Protein AF-A0A550JGP9-F1 (afdb_monomer)

Structure (mmCIF, N/CA/C/O backbone):
data_AF-A0A550JGP9-F1
#
_entry.id   AF-A0A550JGP9-F1
#
loop_
_atom_site.group_PDB
_atom_site.id
_atom_site.type_symbol
_atom_site.label_atom_id
_atom_site.label_alt_id
_atom_site.label_comp_id
_atom_site.label_asym_id
_atom_site.label_entity_id
_atom_site.label_seq_id
_atom_site.pdbx_PDB_ins_code
_atom_site.Cartn_x
_atom_site.Cartn_y
_atom_site.Cartn_z
_atom_site.occupancy
_atom_site.B_iso_or_equiv
_atom_site.auth_seq_id
_atom_site.auth_comp_id
_atom_site.auth_asym_id
_atom_site.auth_atom_id
_atom_site.pdbx_PDB_model_num
ATOM 1 N N . MET A 1 1 ? 4.814 -15.118 -10.826 1.00 71.38 1 MET A N 1
ATOM 2 C CA . MET A 1 1 ? 4.887 -13.811 -10.143 1.00 71.38 1 MET A CA 1
ATOM 3 C C . MET A 1 1 ? 3.950 -12.872 -10.859 1.00 71.38 1 MET A C 1
ATOM 5 O O . MET A 1 1 ? 3.967 -12.861 -12.085 1.00 71.38 1 MET A O 1
ATOM 9 N N . ASN A 1 2 ? 3.131 -12.150 -10.106 1.00 89.88 2 ASN A N 1
ATOM 10 C CA . ASN A 1 2 ? 2.260 -11.120 -10.657 1.00 89.88 2 ASN A CA 1
ATOM 11 C C . ASN A 1 2 ? 3.073 -9.838 -10.895 1.00 89.88 2 ASN A C 1
ATOM 13 O O . ASN A 1 2 ? 4.166 -9.670 -10.341 1.00 89.88 2 ASN A O 1
ATOM 17 N N . ASN A 1 3 ? 2.564 -8.941 -11.738 1.00 94.44 3 ASN A N 1
ATOM 18 C CA . ASN A 1 3 ? 3.105 -7.585 -11.808 1.00 94.44 3 ASN A CA 1
ATOM 19 C C . ASN A 1 3 ? 2.704 -6.800 -10.540 1.00 94.44 3 ASN A C 1
ATOM 21 O O . ASN A 1 3 ? 1.880 -7.244 -9.737 1.00 94.44 3 ASN A O 1
ATOM 25 N N . ARG A 1 4 ? 3.316 -5.633 -10.338 1.00 96.44 4 ARG A N 1
ATOM 26 C CA . ARG A 1 4 ? 3.080 -4.807 -9.150 1.00 96.44 4 ARG A CA 1
ATOM 27 C C . ARG A 1 4 ? 1.621 -4.339 -9.001 1.00 96.44 4 ARG A C 1
ATOM 29 O O . ARG A 1 4 ? 1.116 -4.512 -7.894 1.00 96.44 4 ARG A O 1
ATOM 36 N N . PRO A 1 5 ? 0.922 -3.822 -10.036 1.00 96.88 5 PRO A N 1
ATOM 37 C CA . PRO A 1 5 ? -0.500 -3.483 -9.919 1.00 96.88 5 PRO A CA 1
ATOM 38 C C . PRO A 1 5 ? -1.370 -4.663 -9.473 1.00 96.88 5 PRO A C 1
ATOM 40 O O . PRO A 1 5 ? -2.105 -4.550 -8.499 1.00 96.88 5 PRO A O 1
ATOM 43 N N . ASP A 1 6 ? -1.227 -5.831 -10.097 1.00 97.44 6 ASP A N 1
ATOM 44 C CA . ASP A 1 6 ? -2.031 -7.010 -9.755 1.00 97.44 6 ASP A CA 1
ATOM 45 C C . ASP A 1 6 ? -1.785 -7.466 -8.308 1.00 97.44 6 ASP A C 1
ATOM 47 O O . ASP A 1 6 ? -2.714 -7.859 -7.601 1.00 97.44 6 ASP A O 1
ATOM 51 N N . THR A 1 7 ? -0.540 -7.372 -7.833 1.00 98.31 7 THR A N 1
ATOM 52 C CA . THR A 1 7 ? -0.208 -7.638 -6.428 1.00 98.31 7 THR A CA 1
ATOM 53 C C . THR A 1 7 ? -0.814 -6.593 -5.490 1.00 98.31 7 THR A C 1
ATOM 55 O O . THR A 1 7 ? -1.354 -6.964 -4.451 1.00 98.31 7 THR A O 1
ATOM 58 N N . ILE A 1 8 ? -0.778 -5.303 -5.846 1.00 98.25 8 ILE A N 1
ATOM 59 C CA . ILE A 1 8 ? -1.429 -4.240 -5.064 1.00 98.25 8 ILE A CA 1
ATOM 60 C C . ILE A 1 8 ? -2.938 -4.490 -4.992 1.00 98.25 8 ILE A C 1
ATOM 62 O O . ILE A 1 8 ? -3.493 -4.458 -3.898 1.00 98.25 8 ILE A O 1
ATOM 66 N N . ARG A 1 9 ? -3.594 -4.806 -6.118 1.00 98.19 9 ARG A N 1
ATOM 67 C CA . ARG A 1 9 ? -5.019 -5.164 -6.158 1.00 98.19 9 ARG A CA 1
ATOM 68 C C . ARG A 1 9 ? -5.330 -6.310 -5.200 1.00 98.19 9 ARG A C 1
ATOM 70 O O . ARG A 1 9 ? -6.224 -6.169 -4.379 1.00 98.19 9 ARG A O 1
ATOM 77 N N . ALA A 1 10 ? -4.558 -7.395 -5.250 1.00 98.50 10 ALA A N 1
ATOM 78 C CA . ALA A 1 10 ? -4.765 -8.543 -4.370 1.00 98.50 10 ALA A CA 1
ATOM 79 C C . ALA A 1 10 ? -4.633 -8.183 -2.877 1.00 98.50 10 ALA A C 1
ATOM 81 O O . ALA A 1 10 ? -5.387 -8.699 -2.055 1.00 98.50 10 ALA A O 1
ATOM 82 N N . ILE A 1 11 ? -3.703 -7.289 -2.519 1.00 98.62 11 ILE A N 1
ATOM 83 C CA . ILE A 1 11 ? -3.560 -6.803 -1.138 1.00 98.62 11 ILE A CA 1
ATOM 84 C C . ILE A 1 11 ? -4.766 -5.941 -0.740 1.00 98.62 11 ILE A C 1
ATOM 86 O O . ILE A 1 11 ? -5.301 -6.115 0.352 1.00 98.62 11 ILE A O 1
ATOM 90 N N . LEU A 1 12 ? -5.211 -5.035 -1.615 1.00 98.44 12 LEU A N 1
ATOM 91 C CA . LEU A 1 12 ? -6.375 -4.181 -1.362 1.00 98.44 12 LEU A CA 1
ATOM 92 C C . LEU A 1 12 ? -7.664 -4.993 -1.189 1.00 98.44 12 LEU A C 1
ATOM 94 O O . LEU A 1 12 ? -8.452 -4.680 -0.299 1.00 98.44 12 LEU A O 1
ATOM 98 N N . ASP A 1 13 ? -7.850 -6.039 -1.996 1.00 98.19 13 ASP A N 1
ATOM 99 C CA . ASP A 1 13 ? -9.016 -6.926 -1.936 1.00 98.19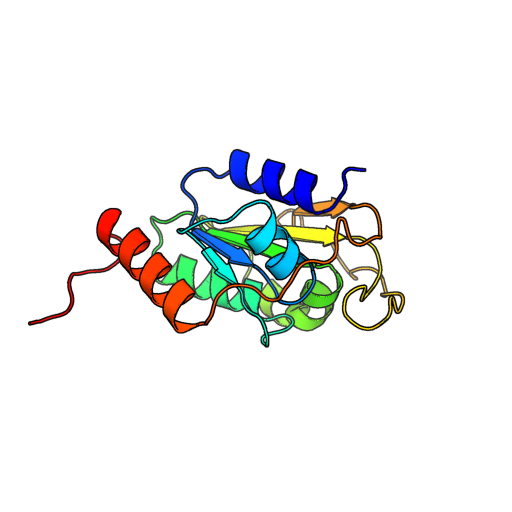 13 ASP A CA 1
ATOM 100 C C . ASP A 1 13 ? -9.004 -7.804 -0.671 1.00 98.19 13 ASP A C 1
ATOM 102 O O . ASP A 1 13 ? -10.059 -8.125 -0.127 1.00 98.19 13 ASP A O 1
ATOM 106 N N . ALA A 1 14 ? -7.818 -8.164 -0.164 1.00 98.38 14 ALA A N 1
ATOM 107 C CA . ALA A 1 14 ? -7.666 -8.880 1.106 1.00 98.38 14 ALA A CA 1
ATOM 108 C C . ALA A 1 14 ? -7.960 -8.002 2.337 1.00 98.38 14 ALA A C 1
ATOM 110 O O . ALA A 1 14 ? -8.189 -8.535 3.422 1.00 98.38 14 ALA A O 1
ATOM 111 N N . HIS A 1 15 ? -7.951 -6.678 2.166 1.00 98.12 15 HIS A N 1
ATOM 112 C CA . HIS A 1 15 ? -8.111 -5.682 3.222 1.00 98.12 15 HIS A CA 1
ATOM 113 C C . HIS A 1 15 ? -9.091 -4.578 2.784 1.00 98.12 15 HIS A C 1
ATOM 115 O O . HIS A 1 15 ? -8.677 -3.425 2.610 1.00 98.12 15 HIS A O 1
ATOM 121 N N . PRO A 1 16 ? -10.380 -4.895 2.554 1.00 96.19 16 PRO A N 1
ATOM 122 C CA . PRO A 1 16 ? -11.330 -3.965 1.935 1.00 96.19 16 PRO A CA 1
ATOM 123 C C . PRO A 1 16 ? -11.606 -2.715 2.784 1.00 96.19 16 PRO A C 1
ATOM 125 O O . PRO A 1 16 ? -11.825 -1.642 2.226 1.00 96.19 16 PRO A O 1
ATOM 128 N N . ASP A 1 17 ? -11.520 -2.836 4.110 1.00 94.69 17 ASP A N 1
ATOM 129 C CA . ASP A 1 17 ? -11.867 -1.768 5.057 1.00 94.69 17 ASP A CA 1
ATOM 130 C C . ASP A 1 17 ? -10.643 -1.080 5.689 1.00 94.69 17 ASP A C 1
ATOM 132 O O . ASP A 1 17 ? -10.787 -0.125 6.452 1.00 94.69 17 ASP A O 1
ATOM 136 N N . ALA A 1 18 ? -9.427 -1.540 5.377 1.00 97.38 18 ALA A N 1
ATOM 137 C CA . ALA A 1 18 ? -8.208 -0.984 5.955 1.00 97.38 18 ALA A CA 1
ATOM 138 C C . ALA A 1 18 ? -7.876 0.414 5.422 1.00 97.38 18 ALA A C 1
ATOM 140 O O . ALA A 1 18 ? -8.149 0.745 4.264 1.00 97.38 18 ALA A O 1
ATOM 141 N N . PHE A 1 19 ? -7.167 1.199 6.228 1.00 97.94 19 PHE A N 1
ATOM 142 C CA . PHE A 1 19 ? -6.477 2.385 5.740 1.00 97.94 19 PHE A CA 1
ATOM 143 C C . PHE A 1 19 ? -5.076 2.017 5.247 1.00 97.94 19 PHE A C 1
ATOM 145 O O . PHE A 1 19 ? -4.327 1.318 5.931 1.00 97.94 19 PHE A O 1
ATOM 152 N N . VAL A 1 20 ? -4.713 2.487 4.055 1.00 98.38 20 VAL A N 1
ATOM 153 C CA . VAL A 1 20 ? -3.517 2.024 3.345 1.00 98.38 20 VAL A CA 1
ATOM 154 C C . VAL A 1 20 ? -2.446 3.110 3.283 1.00 98.38 20 VAL A C 1
ATOM 156 O O . VAL A 1 20 ? -2.696 4.244 2.879 1.00 98.38 20 VAL A O 1
ATOM 159 N N . VAL A 1 21 ? -1.218 2.766 3.648 1.00 98.19 21 VAL A N 1
ATOM 160 C CA . VAL A 1 21 ? -0.047 3.639 3.541 1.00 98.19 21 VAL A CA 1
ATOM 161 C C . VAL A 1 21 ? 0.858 3.097 2.443 1.00 98.19 21 VAL A C 1
ATOM 163 O O . VAL A 1 21 ? 1.417 2.009 2.569 1.00 98.19 21 VAL A O 1
ATOM 166 N N . PHE A 1 22 ? 1.021 3.861 1.366 1.00 98.06 22 PHE A N 1
ATOM 167 C CA . PHE A 1 22 ? 1.916 3.514 0.266 1.00 98.06 22 PHE A CA 1
ATOM 168 C C . PHE A 1 22 ? 3.247 4.266 0.376 1.00 98.06 22 PHE A C 1
ATOM 170 O O . PHE A 1 22 ? 3.268 5.484 0.577 1.00 98.06 22 PHE A O 1
ATOM 177 N N . SER A 1 23 ? 4.363 3.562 0.163 1.00 96.88 23 SER A N 1
ATOM 178 C CA . SER A 1 23 ? 5.688 4.189 0.026 1.00 96.88 23 SER A CA 1
ATOM 179 C C . SER A 1 23 ? 5.824 5.004 -1.260 1.00 96.88 23 SER A C 1
ATOM 181 O O . SER A 1 23 ? 5.043 4.840 -2.199 1.00 96.88 23 SER A O 1
ATOM 183 N N . ASN A 1 24 ? 6.882 5.812 -1.370 1.00 94.69 24 ASN A N 1
ATOM 184 C CA . ASN A 1 24 ? 7.218 6.528 -2.603 1.00 94.69 24 ASN A CA 1
ATOM 185 C C . ASN A 1 24 ? 7.477 5.594 -3.813 1.00 94.69 24 ASN A C 1
ATOM 187 O O . ASN A 1 24 ? 7.499 4.363 -3.726 1.00 94.69 24 ASN A O 1
ATOM 191 N N . GLY A 1 25 ? 7.719 6.207 -4.974 1.00 93.69 25 GLY A N 1
ATOM 192 C CA . GLY A 1 25 ? 8.140 5.501 -6.182 1.00 93.69 25 GLY A CA 1
ATOM 193 C C . GLY A 1 25 ? 6.992 4.835 -6.939 1.00 93.69 25 GLY A C 1
ATOM 194 O O . GLY A 1 25 ? 5.870 5.339 -6.959 1.00 93.69 25 GLY A O 1
ATOM 195 N N . LEU A 1 26 ? 7.289 3.728 -7.630 1.00 94.56 26 LEU A N 1
ATOM 196 C CA . LEU A 1 26 ? 6.295 3.013 -8.442 1.00 94.56 26 LEU A CA 1
ATOM 197 C C . LEU A 1 26 ? 5.154 2.452 -7.599 1.00 94.56 26 LEU A C 1
ATOM 199 O O . LEU A 1 26 ? 4.037 2.435 -8.091 1.00 94.56 26 LEU A O 1
ATOM 203 N N . THR A 1 27 ? 5.405 2.080 -6.343 1.00 95.25 27 THR A N 1
ATOM 204 C CA . THR A 1 27 ? 4.370 1.602 -5.422 1.00 95.25 27 THR A CA 1
ATOM 205 C C . THR A 1 27 ? 3.224 2.609 -5.307 1.00 95.25 27 THR A C 1
ATOM 207 O O . THR A 1 27 ? 2.094 2.277 -5.648 1.00 95.25 27 THR A O 1
ATOM 210 N N . SER A 1 28 ? 3.514 3.869 -4.956 1.00 95.88 28 SER A N 1
ATOM 211 C CA . SER A 1 28 ? 2.497 4.933 -4.935 1.00 95.88 28 SER A CA 1
ATOM 212 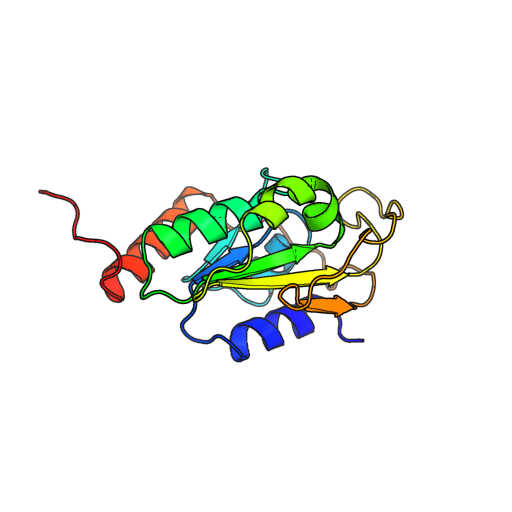C C . SER A 1 28 ? 1.948 5.289 -6.318 1.00 95.88 28 SER A C 1
ATOM 214 O O . SER A 1 28 ? 0.747 5.492 -6.460 1.00 95.88 28 SER A O 1
ATOM 216 N N . ARG A 1 29 ? 2.803 5.403 -7.346 1.00 95.25 29 ARG A N 1
ATOM 217 C CA . ARG A 1 29 ? 2.360 5.844 -8.683 1.00 95.25 29 ARG A CA 1
ATOM 218 C C . ARG A 1 29 ? 1.418 4.846 -9.351 1.00 95.25 29 ARG A C 1
ATOM 220 O O . ARG A 1 29 ? 0.412 5.248 -9.925 1.00 95.25 29 ARG A O 1
ATOM 227 N N . GLU A 1 30 ? 1.735 3.558 -9.279 1.00 95.88 30 GLU A N 1
ATOM 228 C CA . GLU A 1 30 ? 0.907 2.505 -9.865 1.00 95.88 30 GLU A CA 1
ATOM 229 C C . GLU A 1 30 ? -0.353 2.268 -9.029 1.00 95.88 30 GLU A C 1
ATOM 231 O O . GLU A 1 30 ? -1.426 2.134 -9.611 1.00 95.88 30 GLU A O 1
ATOM 236 N N . ALA A 1 31 ? -0.274 2.336 -7.694 1.00 96.69 31 ALA A N 1
ATOM 237 C CA . ALA A 1 31 ? -1.468 2.325 -6.849 1.00 96.69 31 ALA A CA 1
ATOM 238 C C . ALA A 1 31 ? -2.418 3.483 -7.197 1.00 96.69 31 ALA A C 1
ATOM 240 O O . ALA A 1 31 ? -3.573 3.244 -7.529 1.00 96.69 31 ALA A O 1
ATOM 241 N N . ALA A 1 32 ? -1.931 4.726 -7.235 1.00 95.88 32 ALA A N 1
ATOM 242 C CA . ALA A 1 32 ? -2.766 5.887 -7.541 1.00 95.88 32 ALA A CA 1
ATOM 243 C C . ALA A 1 32 ? -3.376 5.850 -8.953 1.00 95.88 32 ALA A C 1
ATOM 245 O O . ALA A 1 32 ? -4.468 6.379 -9.165 1.00 95.88 32 ALA A O 1
ATOM 246 N N . TYR A 1 33 ? -2.674 5.247 -9.918 1.00 96.19 33 TYR A N 1
ATOM 247 C CA . TYR A 1 33 ? -3.124 5.167 -11.305 1.00 96.19 33 TYR A CA 1
ATOM 248 C C . TYR A 1 33 ? -4.122 4.024 -11.549 1.00 96.19 33 TYR A C 1
ATOM 250 O O . TYR A 1 33 ? -5.154 4.242 -12.179 1.00 96.19 33 TYR A O 1
ATOM 258 N N . PHE A 1 34 ? -3.842 2.815 -11.051 1.00 96.12 34 PHE A N 1
ATOM 259 C CA . PHE A 1 34 ? -4.657 1.620 -11.318 1.00 96.12 34 PHE A CA 1
ATOM 260 C C . PHE A 1 34 ? -5.696 1.327 -10.226 1.00 96.12 34 PHE A C 1
ATOM 262 O O . PHE A 1 34 ? -6.696 0.646 -10.475 1.00 96.12 34 PHE A O 1
ATOM 269 N N . HIS A 1 35 ? -5.464 1.818 -9.010 1.00 95.38 35 HIS A N 1
ATOM 270 C CA . HIS A 1 35 ? -6.186 1.446 -7.793 1.00 95.38 35 HIS A CA 1
ATOM 271 C C . HIS A 1 35 ? -6.452 2.680 -6.926 1.00 95.38 35 HIS A C 1
ATOM 273 O O . HIS A 1 35 ? -6.098 2.718 -5.751 1.00 95.38 35 HIS A O 1
ATOM 279 N N . ARG A 1 36 ? -7.031 3.731 -7.519 1.00 90.50 36 ARG A N 1
ATOM 280 C CA . ARG A 1 36 ? -7.317 4.971 -6.794 1.00 90.50 36 ARG A CA 1
ATOM 281 C C . ARG A 1 36 ? -8.279 4.702 -5.632 1.00 90.50 36 ARG A C 1
ATOM 283 O O . ARG A 1 36 ? -9.452 4.420 -5.850 1.00 90.50 36 ARG A O 1
ATOM 290 N N . GLU A 1 37 ? -7.770 4.856 -4.417 1.00 90.50 37 GLU A N 1
ATOM 291 C CA . GLU A 1 37 ? -8.501 4.695 -3.161 1.00 90.50 37 GLU A CA 1
ATOM 292 C C . GLU A 1 37 ? -8.612 6.042 -2.425 1.00 90.50 37 GLU A C 1
ATOM 294 O O . GLU A 1 37 ? -7.705 6.872 -2.485 1.00 90.50 37 GLU A O 1
ATOM 299 N N . ASN A 1 38 ? -9.714 6.252 -1.697 1.00 92.69 38 ASN A N 1
ATOM 300 C CA . ASN A 1 38 ? -9.867 7.401 -0.783 1.00 92.69 38 ASN A CA 1
ATOM 301 C C . ASN A 1 38 ? -9.370 7.085 0.641 1.00 92.69 38 ASN A C 1
ATOM 303 O O . ASN A 1 38 ? -9.219 7.980 1.468 1.00 92.69 38 ASN A O 1
ATOM 307 N N . ARG A 1 39 ? -9.122 5.802 0.919 1.00 94.75 39 ARG A N 1
ATOM 308 C CA . ARG A 1 39 ? -8.671 5.250 2.202 1.00 94.75 39 ARG A CA 1
ATOM 309 C C . ARG A 1 39 ? -7.156 5.061 2.244 1.00 94.75 39 ARG A C 1
ATOM 311 O O . ARG A 1 39 ? -6.672 4.064 2.769 1.00 94.75 39 ARG A O 1
ATOM 318 N N . CYS A 1 40 ? -6.397 5.957 1.618 1.00 96.19 40 CYS A N 1
ATOM 319 C CA . CYS A 1 40 ? -4.954 5.788 1.540 1.00 96.19 40 CYS A CA 1
ATOM 320 C C . CYS A 1 40 ? -4.159 7.084 1.439 1.00 96.19 40 CYS A C 1
ATOM 322 O O . CYS A 1 40 ? -4.604 8.056 0.833 1.00 96.19 40 CYS A O 1
ATOM 324 N N . ILE A 1 41 ? -2.918 7.030 1.913 1.00 95.62 41 ILE A N 1
ATOM 325 C CA . ILE A 1 41 ? -1.910 8.072 1.705 1.00 95.62 41 ILE A CA 1
ATOM 326 C C . ILE A 1 41 ? -0.752 7.557 0.850 1.00 95.62 41 ILE A C 1
ATOM 328 O O . ILE A 1 41 ? -0.354 6.396 0.944 1.00 95.62 41 ILE A O 1
ATOM 332 N N . TYR A 1 42 ? -0.185 8.457 0.047 1.00 95.75 42 TYR A N 1
ATOM 333 C CA . TYR A 1 42 ? 0.969 8.203 -0.815 1.00 95.75 42 TYR A CA 1
ATOM 334 C C . TYR A 1 42 ? 2.164 9.035 -0.338 1.00 95.75 42 TYR A C 1
ATOM 336 O O . TYR A 1 42 ? 2.183 10.259 -0.487 1.00 95.75 42 TYR A O 1
ATOM 344 N N . LEU A 1 43 ? 3.177 8.391 0.238 1.00 93.81 43 LEU A N 1
ATOM 345 C CA . LEU A 1 43 ? 4.318 9.076 0.849 1.00 93.81 43 LEU A CA 1
ATOM 346 C C . LEU A 1 43 ? 5.422 9.378 -0.170 1.00 93.81 43 LEU A C 1
ATOM 348 O O . LEU A 1 43 ? 6.456 8.722 -0.198 1.00 93.81 43 LEU A O 1
ATOM 352 N N . LEU A 1 44 ? 5.218 10.378 -1.028 1.00 85.31 44 LEU A N 1
ATOM 353 C CA . LEU A 1 44 ? 6.064 10.611 -2.210 1.00 85.31 44 LEU A CA 1
ATOM 354 C C . LEU A 1 44 ? 7.533 10.965 -1.957 1.00 85.31 44 LEU A C 1
ATOM 356 O O . LEU A 1 44 ? 8.379 10.642 -2.791 1.00 85.31 44 LEU A O 1
ATOM 360 N N . HIS A 1 45 ? 7.843 11.590 -0.826 1.00 83.88 45 HIS A N 1
ATOM 361 C CA . HIS A 1 45 ? 9.199 12.032 -0.485 1.00 83.88 45 HIS A CA 1
ATOM 362 C C . HIS A 1 45 ? 9.656 11.499 0.881 1.00 83.88 45 HIS A C 1
ATOM 364 O O . HIS A 1 45 ? 10.449 12.146 1.553 1.00 83.88 45 HIS A O 1
ATOM 370 N N . ALA A 1 46 ? 9.153 10.332 1.297 1.00 90.38 46 ALA A N 1
ATOM 371 C CA . ALA A 1 46 ? 9.465 9.736 2.598 1.00 90.38 46 ALA A CA 1
ATOM 372 C C . ALA A 1 46 ? 9.909 8.275 2.425 1.00 90.38 46 ALA A C 1
ATOM 374 O O . ALA A 1 46 ? 9.175 7.328 2.708 1.00 90.38 46 ALA A O 1
ATOM 375 N N . MET A 1 47 ? 11.097 8.102 1.846 1.00 94.62 47 MET A N 1
ATOM 376 C CA . MET A 1 47 ? 11.628 6.776 1.554 1.00 94.62 47 MET A CA 1
ATOM 377 C C . MET A 1 47 ? 11.982 6.037 2.848 1.00 94.62 47 MET A C 1
ATOM 379 O O . MET A 1 47 ? 12.770 6.549 3.635 1.00 94.62 47 MET A O 1
ATOM 383 N N . GLY A 1 48 ? 11.417 4.845 3.046 1.00 96.25 48 GLY A N 1
ATOM 384 C CA . GLY A 1 48 ? 11.609 4.044 4.263 1.00 96.25 48 GLY A CA 1
ATOM 385 C C . GLY A 1 48 ? 10.772 4.476 5.474 1.00 96.25 48 GLY A C 1
ATOM 386 O O . GLY A 1 48 ? 10.952 3.931 6.558 1.00 96.25 48 GLY A O 1
ATOM 387 N N . GLU A 1 49 ? 9.843 5.420 5.307 1.00 97.38 49 GLU A N 1
ATOM 388 C CA . GLU A 1 49 ? 9.034 5.955 6.413 1.00 97.38 49 GLU A CA 1
ATOM 389 C C . GLU A 1 49 ? 7.617 5.363 6.480 1.00 97.38 49 GLU A C 1
ATOM 391 O O . GLU A 1 49 ? 6.892 5.602 7.448 1.00 97.38 49 GLU A O 1
ATOM 396 N N . ALA A 1 50 ? 7.175 4.590 5.477 1.00 97.88 50 ALA A N 1
ATOM 397 C CA . ALA A 1 50 ? 5.773 4.169 5.412 1.00 97.88 50 ALA A CA 1
ATOM 398 C C . ALA A 1 50 ? 5.384 3.248 6.569 1.00 97.88 50 ALA A C 1
ATOM 400 O O . ALA A 1 50 ? 4.284 3.381 7.109 1.00 97.88 50 ALA A O 1
ATOM 401 N N . LEU A 1 51 ? 6.292 2.365 6.999 1.00 98.38 51 LEU A N 1
ATOM 402 C CA . LEU A 1 51 ? 6.049 1.522 8.166 1.00 98.38 51 LEU A CA 1
ATOM 403 C C . LEU A 1 51 ? 5.922 2.347 9.451 1.00 98.38 51 LEU A C 1
ATOM 405 O O . LEU A 1 51 ? 4.991 2.119 10.218 1.00 98.38 51 LEU A O 1
ATOM 409 N N . ALA A 1 52 ? 6.803 3.327 9.672 1.00 98.25 52 ALA A N 1
ATOM 410 C CA . ALA A 1 52 ? 6.746 4.184 10.855 1.00 98.25 52 ALA A CA 1
ATOM 411 C C . ALA A 1 52 ? 5.434 4.989 10.910 1.00 98.25 52 ALA A C 1
ATOM 413 O O . ALA A 1 52 ? 4.781 5.043 11.954 1.00 98.25 52 ALA A O 1
ATOM 414 N N . VAL A 1 53 ? 4.999 5.542 9.771 1.00 97.62 53 VAL A N 1
ATOM 415 C CA . VAL A 1 53 ? 3.698 6.222 9.648 1.00 97.62 53 VAL A CA 1
ATOM 416 C C . VAL A 1 53 ? 2.542 5.261 9.934 1.00 97.62 53 VAL A C 1
ATOM 418 O O . VAL A 1 53 ? 1.636 5.604 10.693 1.00 97.62 53 VAL A O 1
ATOM 421 N N . GLY A 1 54 ? 2.580 4.049 9.375 1.00 98.06 54 GLY A N 1
ATOM 422 C CA . GLY A 1 54 ? 1.574 3.021 9.635 1.00 98.06 54 GLY A CA 1
ATOM 423 C C . GLY A 1 54 ? 1.472 2.654 11.117 1.00 98.06 54 GLY A C 1
ATOM 424 O O . GLY A 1 54 ? 0.366 2.594 11.653 1.00 98.06 54 GLY A O 1
ATOM 425 N N . VAL A 1 55 ? 2.607 2.471 11.801 1.00 98.44 55 VAL A N 1
ATOM 426 C CA . VAL A 1 55 ? 2.647 2.196 13.248 1.00 98.44 55 VAL A CA 1
ATOM 427 C C . VAL A 1 55 ? 2.021 3.347 14.034 1.00 98.44 55 VAL A C 1
ATOM 429 O O . VAL A 1 55 ? 1.196 3.104 14.912 1.00 98.44 55 VAL A O 1
ATOM 432 N N . GLY A 1 56 ? 2.350 4.596 13.692 1.00 97.38 56 GLY A N 1
ATOM 433 C CA . GLY A 1 56 ? 1.749 5.771 14.323 1.00 97.38 56 GLY A CA 1
ATOM 434 C C . GLY A 1 56 ? 0.226 5.819 14.161 1.00 97.38 56 GLY A C 1
ATOM 435 O O . GLY A 1 56 ? -0.491 6.031 15.138 1.00 97.38 56 GLY A O 1
ATOM 436 N N . LEU A 1 57 ? -0.284 5.556 12.953 1.00 95.69 57 LEU A N 1
ATOM 437 C CA . LEU A 1 57 ? -1.727 5.484 12.683 1.00 95.69 57 LEU A CA 1
ATOM 438 C C . LEU A 1 57 ? -2.406 4.363 13.474 1.00 95.69 57 LEU A C 1
ATOM 440 O O . LEU A 1 57 ? -3.460 4.571 14.070 1.00 95.69 57 LEU A O 1
ATOM 444 N N . SER A 1 58 ? -1.777 3.191 13.515 1.00 96.75 58 SER A N 1
ATOM 445 C CA . SER A 1 58 ? -2.274 2.019 14.233 1.00 96.75 58 SER A CA 1
ATOM 446 C C . SER A 1 58 ? -2.351 2.256 15.748 1.00 96.75 58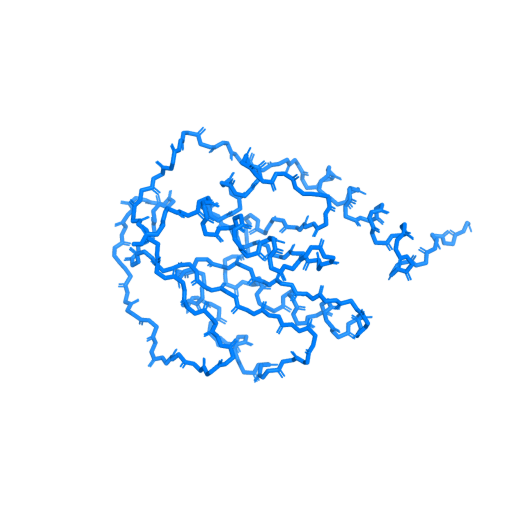 SER A C 1
ATOM 448 O O . SER A 1 58 ? -3.316 1.828 16.381 1.00 96.75 58 SER A O 1
ATOM 450 N N . GLN A 1 59 ? -1.396 2.999 16.319 1.00 95.69 59 GLN A N 1
ATOM 451 C CA . GLN A 1 59 ? -1.416 3.413 17.726 1.00 95.69 59 GLN A CA 1
ATOM 452 C C . GLN A 1 59 ? -2.459 4.500 18.009 1.00 95.69 59 GLN A C 1
ATOM 454 O O . GLN A 1 59 ? -3.132 4.448 19.037 1.00 95.69 59 GLN A O 1
ATOM 459 N N . ALA A 1 60 ? -2.602 5.476 17.109 1.00 94.00 60 ALA A N 1
ATOM 460 C CA . ALA A 1 60 ? -3.592 6.541 17.244 1.00 94.00 60 ALA A CA 1
ATOM 461 C C . ALA A 1 60 ? -5.032 6.017 17.116 1.00 94.00 60 ALA A C 1
ATOM 463 O O . ALA A 1 60 ? -5.950 6.578 17.711 1.00 94.00 60 ALA A O 1
ATOM 464 N N . CYS A 1 61 ? -5.231 4.938 16.355 1.00 93.06 61 CYS A N 1
ATOM 465 C CA . CYS A 1 61 ? -6.536 4.356 16.096 1.00 93.06 61 CYS A CA 1
ATOM 466 C C . CYS A 1 61 ? -6.480 2.821 16.130 1.00 93.06 61 CYS A C 1
ATOM 468 O O . CYS A 1 61 ? -6.415 2.150 15.101 1.00 93.06 61 CYS A O 1
ATOM 470 N N . SER A 1 62 ? -6.527 2.246 17.333 1.00 93.75 62 SER A N 1
ATOM 471 C CA . SER A 1 62 ? -6.373 0.797 17.545 1.00 93.75 62 SER A CA 1
ATOM 472 C C . SER A 1 62 ? -7.508 -0.063 16.970 1.00 93.75 62 SER A C 1
ATOM 474 O O . SER A 1 62 ? -7.338 -1.271 16.817 1.00 93.75 62 SER A O 1
ATOM 476 N N . SER A 1 63 ? -8.659 0.536 16.647 1.00 94.81 63 SER A N 1
ATOM 477 C CA . SER A 1 63 ? -9.806 -0.135 16.018 1.00 94.81 63 SER A CA 1
ATOM 478 C C . SER A 1 63 ? -9.794 -0.086 14.486 1.00 94.81 63 SER A C 1
ATOM 480 O O . SER A 1 63 ? -10.643 -0.719 13.859 1.00 94.81 63 SER A O 1
ATOM 482 N N . LEU A 1 64 ? -8.872 0.665 13.880 1.00 95.75 64 LEU A N 1
ATOM 483 C CA . LEU A 1 64 ? -8.718 0.768 12.432 1.00 95.75 64 LEU A CA 1
ATOM 484 C C . LEU A 1 64 ? -7.636 -0.201 11.956 1.00 95.75 64 LEU A C 1
ATOM 486 O O . LEU A 1 64 ? -6.507 -0.162 12.439 1.00 95.75 64 LEU A O 1
ATOM 490 N N . GLU A 1 65 ? -7.961 -1.056 10.991 1.00 98.06 65 GLU A N 1
ATOM 491 C CA . GLU A 1 65 ? -6.958 -1.880 10.320 1.00 98.06 65 GLU A CA 1
ATOM 492 C C . GLU A 1 65 ? -6.060 -1.004 9.436 1.00 98.06 65 GLU A C 1
ATOM 494 O O . GLU A 1 65 ? -6.548 -0.198 8.642 1.00 98.06 65 GLU A O 1
ATOM 499 N N . ILE A 1 66 ? -4.744 -1.168 9.568 1.00 98.56 66 ILE A N 1
ATOM 500 C CA . ILE A 1 66 ? -3.736 -0.448 8.793 1.00 98.56 66 ILE A CA 1
ATOM 501 C C . ILE A 1 66 ? -2.987 -1.429 7.897 1.00 98.56 66 ILE A C 1
ATOM 503 O O . ILE A 1 66 ? -2.484 -2.456 8.351 1.00 98.56 66 ILE A O 1
ATOM 507 N N . VAL A 1 67 ? -2.855 -1.084 6.621 1.00 98.81 67 VAL A N 1
ATOM 508 C CA . VAL A 1 67 ? -2.041 -1.825 5.657 1.00 98.81 67 VAL A CA 1
ATOM 509 C C . VAL A 1 67 ? -0.931 -0.916 5.168 1.00 98.81 67 VAL A C 1
ATOM 511 O O . VAL A 1 67 ? -1.183 0.160 4.640 1.00 98.81 67 VAL A O 1
ATOM 514 N N . VAL A 1 68 ? 0.311 -1.350 5.307 1.00 98.81 68 VAL A N 1
ATOM 515 C CA . VAL A 1 68 ? 1.472 -0.651 4.758 1.00 98.81 68 VAL A CA 1
ATOM 516 C C . VAL A 1 68 ? 1.984 -1.444 3.562 1.00 98.81 68 VAL A C 1
ATOM 518 O O . VAL A 1 68 ? 2.249 -2.640 3.684 1.00 98.81 68 VAL A O 1
ATOM 521 N N . ILE A 1 69 ? 2.130 -0.780 2.415 1.00 98.62 69 ILE A N 1
ATOM 522 C CA . ILE A 1 69 ? 2.651 -1.371 1.179 1.00 98.62 69 ILE A CA 1
ATOM 523 C C . ILE A 1 69 ? 3.892 -0.588 0.750 1.00 98.62 69 ILE A C 1
ATOM 525 O O . ILE A 1 69 ? 3.805 0.570 0.332 1.00 98.62 69 ILE A O 1
ATOM 529 N N . GLU A 1 70 ? 5.051 -1.235 0.827 1.00 96.62 70 GLU A N 1
ATOM 530 C CA . GLU A 1 70 ? 6.339 -0.660 0.436 1.00 96.62 70 GLU A CA 1
ATOM 531 C C . GLU A 1 70 ? 6.987 -1.430 -0.711 1.00 96.62 70 GLU A C 1
ATOM 533 O O . GLU A 1 70 ? 6.697 -2.599 -0.932 1.00 96.62 70 GLU A O 1
ATOM 538 N N . GLY A 1 71 ? 7.892 -0.786 -1.449 1.00 97.00 71 GLY A N 1
ATOM 539 C CA . GLY A 1 71 ? 8.886 -1.525 -2.236 1.00 97.00 71 GLY A CA 1
ATOM 540 C C . GLY A 1 71 ? 10.029 -2.044 -1.353 1.00 97.00 71 GLY A C 1
ATOM 541 O O . GLY A 1 71 ? 10.366 -1.416 -0.352 1.00 97.00 71 GLY A O 1
ATOM 542 N N . ASP A 1 72 ? 10.670 -3.135 -1.749 1.00 96.94 72 ASP A N 1
ATOM 543 C CA . ASP A 1 72 ? 11.911 -3.676 -1.163 1.00 96.94 72 ASP A CA 1
ATOM 544 C C . ASP A 1 72 ? 12.999 -2.625 -0.876 1.00 96.94 72 ASP A C 1
ATOM 546 O O . ASP A 1 72 ? 13.600 -2.614 0.198 1.00 96.94 72 ASP A O 1
ATOM 550 N N . GLY A 1 73 ? 13.209 -1.680 -1.788 1.00 96.62 73 GLY A N 1
ATOM 551 C CA . GLY A 1 73 ? 14.150 -0.583 -1.607 1.00 96.62 73 GLY A CA 1
ATOM 552 C C . GLY A 1 73 ? 13.753 0.395 -0.494 1.00 96.62 73 GLY A C 1
ATOM 553 O O . GLY A 1 73 ? 14.616 0.923 0.203 1.00 96.62 73 GLY A O 1
ATOM 554 N N . ASN A 1 74 ? 12.449 0.613 -0.292 1.00 97.31 74 ASN A N 1
ATOM 555 C CA . ASN A 1 74 ? 11.950 1.384 0.850 1.00 97.31 74 ASN A CA 1
ATOM 556 C C . ASN A 1 74 ? 12.148 0.604 2.146 1.00 97.31 74 ASN A C 1
ATOM 558 O O . ASN A 1 74 ? 12.695 1.150 3.098 1.00 97.31 74 ASN A O 1
ATOM 562 N N . ALA A 1 75 ? 11.790 -0.680 2.147 1.00 97.69 75 ALA A N 1
ATOM 563 C CA . ALA A 1 75 ? 11.948 -1.548 3.305 1.00 97.69 75 ALA A CA 1
ATOM 564 C C . ALA A 1 75 ? 13.410 -1.617 3.786 1.00 97.69 75 ALA A C 1
ATOM 566 O O . ALA A 1 75 ? 13.665 -1.536 4.985 1.00 97.69 75 ALA A O 1
ATOM 567 N N . LEU A 1 76 ? 14.378 -1.684 2.861 1.00 97.31 76 LEU A N 1
ATOM 568 C CA . LEU A 1 76 ? 15.813 -1.631 3.172 1.00 97.31 76 LEU A CA 1
ATOM 569 C C . LEU A 1 76 ? 16.231 -0.325 3.855 1.00 97.31 76 LEU A C 1
ATOM 571 O O . LEU A 1 76 ? 17.018 -0.351 4.799 1.00 97.31 76 LEU A O 1
ATOM 575 N N . MET A 1 77 ? 15.723 0.815 3.384 1.00 96.69 77 MET A N 1
ATOM 576 C CA . MET A 1 77 ? 16.022 2.113 3.996 1.00 96.69 77 MET A CA 1
ATOM 577 C C . MET A 1 77 ? 15.297 2.311 5.334 1.00 96.69 77 MET A C 1
ATOM 579 O O . MET A 1 77 ? 15.826 2.978 6.218 1.00 96.69 77 MET A O 1
ATOM 583 N N . GLY A 1 78 ? 14.128 1.689 5.499 1.00 96.62 78 GLY 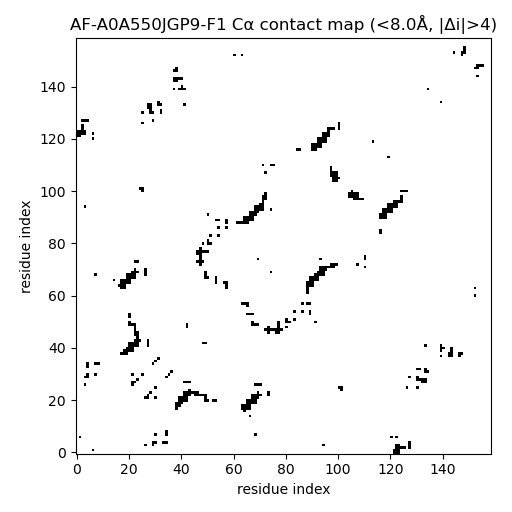A N 1
ATOM 584 C CA . GLY A 1 78 ? 13.262 1.783 6.675 1.00 96.62 78 GLY A CA 1
ATOM 585 C C . GLY A 1 78 ? 13.483 0.718 7.752 1.00 96.62 78 GLY A C 1
ATOM 586 O O . GLY A 1 78 ? 12.667 0.608 8.666 1.00 96.62 78 GLY A O 1
ATOM 587 N N . LEU A 1 79 ? 14.561 -0.076 7.690 1.00 96.81 79 LEU A N 1
ATOM 588 C CA . LEU A 1 79 ? 14.786 -1.209 8.607 1.00 96.81 79 LEU A CA 1
ATOM 589 C C . LEU A 1 79 ? 14.732 -0.831 10.095 1.00 96.81 79 LEU A C 1
ATOM 591 O O . LEU A 1 79 ? 14.374 -1.664 10.923 1.00 96.81 79 LEU A O 1
ATOM 595 N N . ALA A 1 80 ? 15.049 0.410 10.468 1.00 96.56 80 ALA A N 1
ATOM 596 C CA . ALA A 1 80 ? 14.931 0.855 11.857 1.00 96.56 80 ALA A CA 1
ATOM 597 C C . ALA A 1 80 ? 13.487 0.739 12.392 1.00 96.56 80 ALA A C 1
ATOM 599 O O . ALA A 1 80 ? 13.285 0.317 13.535 1.00 96.56 80 ALA A O 1
ATOM 600 N N . ALA A 1 81 ? 12.479 1.029 11.560 1.00 97.12 81 ALA A N 1
ATOM 601 C CA . ALA A 1 81 ? 11.064 0.946 11.928 1.00 97.12 81 ALA A CA 1
ATOM 602 C C . ALA A 1 81 ? 10.592 -0.498 12.174 1.00 97.12 81 ALA A C 1
ATOM 604 O O . ALA A 1 81 ? 9.589 -0.712 12.850 1.00 97.12 81 ALA A O 1
ATOM 605 N N . TRP A 1 82 ? 11.332 -1.506 11.700 1.00 97.38 82 TRP A N 1
ATOM 606 C CA . TRP A 1 82 ? 11.009 -2.917 11.934 1.00 97.38 82 TRP A CA 1
ATOM 607 C C . TRP A 1 82 ? 11.111 -3.311 13.413 1.00 97.38 82 TRP A C 1
ATOM 609 O O . TRP A 1 82 ? 10.463 -4.263 13.839 1.00 97.38 82 TRP A O 1
ATOM 619 N N . SER A 1 83 ? 11.874 -2.557 14.214 1.00 96.94 83 SER A N 1
ATOM 620 C CA . SER A 1 83 ? 11.940 -2.727 15.674 1.00 96.94 83 SER A CA 1
ATOM 621 C C . SER A 1 83 ? 10.620 -2.416 16.395 1.00 96.94 83 SER A C 1
ATOM 623 O O . SER A 1 83 ? 10.452 -2.804 17.548 1.00 96.94 83 SER A O 1
ATOM 625 N N . LEU A 1 84 ? 9.681 -1.747 15.716 1.00 97.38 84 LEU A N 1
ATOM 626 C CA . LEU A 1 84 ? 8.359 -1.398 16.237 1.00 97.38 84 LEU A CA 1
ATOM 627 C C . LEU A 1 84 ? 7.301 -2.485 15.969 1.00 97.38 84 LEU A C 1
ATOM 629 O O . LEU A 1 84 ? 6.166 -2.348 16.418 1.00 97.38 84 LEU A O 1
ATOM 633 N N . MET A 1 85 ? 7.651 -3.543 15.230 1.00 97.75 85 MET A N 1
ATOM 634 C CA . MET A 1 85 ? 6.743 -4.626 14.839 1.00 97.75 85 MET A CA 1
ATOM 635 C C . MET A 1 85 ? 6.905 -5.871 15.731 1.00 97.75 85 MET A C 1
ATOM 637 O O . MET A 1 85 ? 8.008 -6.142 16.211 1.00 97.75 85 MET A O 1
ATOM 641 N N . PRO A 1 86 ? 5.847 -6.691 15.909 1.00 97.50 86 PRO A N 1
ATOM 642 C CA . PRO A 1 86 ? 4.522 -6.591 15.287 1.00 97.50 86 PRO A CA 1
ATOM 643 C C . PRO A 1 86 ? 3.561 -5.644 16.023 1.00 97.50 86 PRO A C 1
ATOM 645 O O . PRO A 1 86 ? 3.647 -5.481 17.238 1.00 97.50 86 PRO A O 1
ATOM 648 N N . VAL A 1 87 ? 2.585 -5.097 15.289 1.00 97.75 87 VAL A N 1
ATOM 649 C CA . VAL A 1 87 ? 1.466 -4.320 15.848 1.00 97.75 87 VAL A CA 1
ATOM 650 C C . VAL A 1 87 ? 0.135 -5.005 15.485 1.00 97.75 87 VAL A C 1
ATOM 652 O O . VAL A 1 87 ? -0.035 -5.364 14.321 1.00 97.75 87 VAL A O 1
ATOM 655 N N . PRO A 1 88 ? -0.804 -5.229 16.433 1.00 97.06 88 PRO A N 1
ATOM 656 C CA . PRO A 1 88 ? -1.947 -6.132 16.226 1.00 97.06 88 PRO A CA 1
ATOM 657 C C . PRO A 1 88 ? -2.872 -5.815 15.042 1.00 97.06 88 PRO A C 1
ATOM 659 O O . PRO A 1 88 ? -3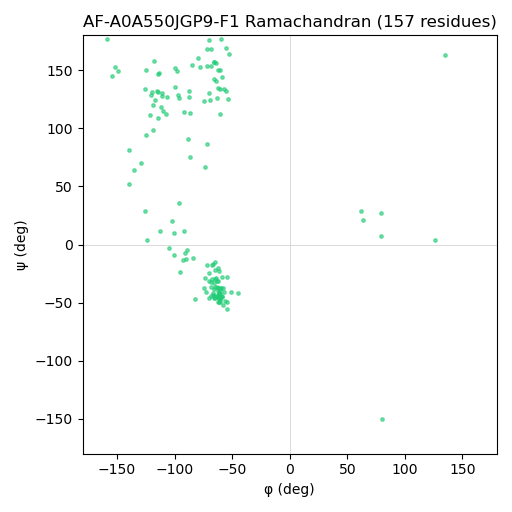.352 -6.736 14.390 1.00 97.06 88 PRO A O 1
ATOM 662 N N . ASN A 1 89 ? -3.133 -4.536 14.766 1.00 97.94 89 ASN A N 1
ATOM 663 C CA . ASN A 1 89 ? -4.007 -4.061 13.687 1.00 97.94 89 ASN A CA 1
ATOM 664 C C . ASN A 1 89 ? -3.222 -3.551 12.467 1.00 97.94 89 ASN A C 1
ATOM 666 O O . ASN A 1 89 ? -3.772 -2.784 11.680 1.00 97.94 89 ASN A O 1
ATOM 670 N N . LEU A 1 90 ? -1.948 -3.938 12.309 1.00 98.75 90 LEU A N 1
ATOM 671 C CA . LEU A 1 90 ? -1.104 -3.514 11.191 1.00 98.75 90 LEU A CA 1
ATOM 672 C C . LEU A 1 90 ? -0.599 -4.705 10.374 1.00 98.75 90 LEU A C 1
ATOM 674 O O . LEU A 1 90 ? 0.046 -5.614 10.898 1.00 98.75 90 LEU A O 1
ATOM 678 N N . TYR A 1 91 ? -0.794 -4.638 9.058 1.00 98.81 91 TYR A N 1
ATOM 679 C CA . TYR A 1 91 ? -0.240 -5.582 8.091 1.00 98.81 91 TYR A CA 1
ATOM 680 C C . TYR A 1 91 ? 0.820 -4.904 7.228 1.00 98.81 91 TYR A C 1
ATOM 682 O O . TYR A 1 91 ? 0.568 -3.864 6.622 1.00 98.81 91 TYR A O 1
ATOM 690 N N . TYR A 1 92 ? 2.002 -5.512 7.147 1.00 98.75 92 TYR A N 1
ATOM 691 C CA . TYR A 1 92 ? 3.131 -4.975 6.393 1.00 98.75 92 TYR A CA 1
ATOM 692 C C . TYR A 1 92 ? 3.447 -5.846 5.178 1.00 98.75 92 TYR A C 1
ATOM 694 O O . TYR A 1 92 ? 3.792 -7.022 5.323 1.00 98.75 92 TYR A O 1
ATOM 702 N N . TYR A 1 93 ? 3.335 -5.255 3.991 1.00 98.81 93 TYR A N 1
ATOM 703 C CA . TYR A 1 93 ? 3.632 -5.882 2.710 1.00 98.81 93 TYR A CA 1
ATOM 704 C C . TYR A 1 93 ? 4.817 -5.193 2.039 1.00 98.81 93 TYR A C 1
ATOM 706 O O . TYR A 1 93 ? 4.844 -3.968 1.903 1.00 98.81 93 TYR A O 1
ATOM 714 N N . VAL A 1 94 ? 5.765 -5.994 1.558 1.00 98.50 94 VAL A N 1
ATOM 715 C CA . VAL A 1 94 ? 6.932 -5.516 0.811 1.00 98.50 94 VAL A CA 1
ATOM 716 C C . VAL A 1 94 ? 6.910 -6.115 -0.587 1.00 98.50 94 VAL A C 1
ATOM 718 O O . VAL A 1 94 ? 6.941 -7.330 -0.737 1.00 98.50 94 VAL A O 1
ATOM 721 N N . LEU A 1 95 ? 6.855 -5.270 -1.611 1.00 98.06 95 LEU A N 1
ATOM 722 C CA . LEU A 1 95 ? 6.887 -5.663 -3.015 1.00 98.06 95 LEU A CA 1
ATOM 723 C C . LEU A 1 95 ? 8.347 -5.775 -3.467 1.00 98.06 95 LEU A C 1
ATOM 725 O O . LEU A 1 95 ? 9.052 -4.768 -3.520 1.00 98.06 95 LEU A O 1
ATOM 729 N N . ASP A 1 96 ? 8.786 -6.992 -3.780 1.00 97.06 96 ASP A N 1
ATOM 730 C CA . ASP A 1 96 ? 10.188 -7.326 -4.051 1.00 97.06 96 ASP A CA 1
ATOM 731 C C . ASP A 1 96 ? 10.426 -7.589 -5.538 1.00 97.06 96 ASP A C 1
ATOM 733 O O . ASP A 1 96 ? 9.922 -8.564 -6.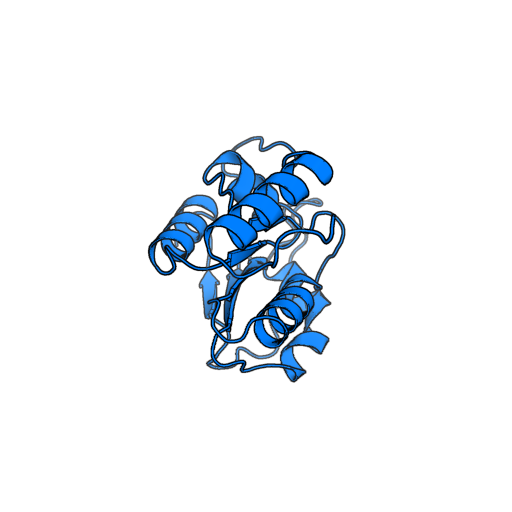099 1.00 97.06 96 ASP A O 1
ATOM 737 N N . ASN A 1 97 ? 11.181 -6.697 -6.177 1.00 95.62 97 ASN A N 1
ATOM 738 C CA . ASN A 1 97 ? 11.648 -6.831 -7.560 1.00 95.62 97 ASN A CA 1
ATOM 739 C C . ASN A 1 97 ? 13.181 -6.727 -7.667 1.00 95.62 97 ASN A C 1
ATOM 741 O O . ASN A 1 97 ? 13.725 -6.696 -8.776 1.00 95.62 97 ASN A O 1
ATOM 745 N N . GLY A 1 98 ? 13.877 -6.611 -6.536 1.00 96.06 98 GLY A N 1
ATOM 746 C CA . GLY A 1 98 ? 15.318 -6.473 -6.421 1.00 96.06 98 GLY A CA 1
ATOM 747 C C . GLY A 1 98 ? 15.904 -5.206 -7.046 1.00 96.06 98 GLY A C 1
ATOM 748 O O . GLY A 1 98 ? 17.094 -5.216 -7.380 1.00 96.06 98 GLY A O 1
ATOM 749 N N . SER A 1 99 ? 15.129 -4.133 -7.274 1.00 95.50 99 SER A N 1
ATOM 750 C CA . SER A 1 99 ? 15.668 -2.933 -7.936 1.00 95.50 99 SER A CA 1
ATOM 751 C C . SER A 1 99 ? 14.965 -1.601 -7.640 1.00 95.50 99 SER A C 1
ATOM 753 O O . SER A 1 99 ? 13.741 -1.484 -7.588 1.00 95.50 99 SER A O 1
ATOM 755 N N . TYR A 1 100 ? 15.755 -0.522 -7.594 1.00 94.12 100 TYR A N 1
ATOM 756 C CA . TYR A 1 100 ? 15.261 0.859 -7.582 1.00 94.12 100 TYR A CA 1
ATOM 757 C C . TYR A 1 100 ? 14.735 1.299 -8.966 1.00 94.12 100 TYR A C 1
ATOM 759 O O . TYR A 1 100 ? 15.267 2.196 -9.625 1.00 94.12 100 TYR A O 1
ATOM 767 N N . GLU A 1 101 ? 13.644 0.692 -9.435 1.00 91.31 101 GLU A N 1
ATOM 768 C CA . GLU A 1 101 ? 13.080 0.928 -10.781 1.00 91.31 101 GLU A CA 1
ATOM 769 C C . GLU A 1 101 ? 12.610 2.364 -11.040 1.00 91.31 101 GLU A C 1
ATOM 771 O O . GLU A 1 101 ? 12.477 2.805 -12.186 1.00 91.31 101 GLU A O 1
ATOM 776 N N . THR A 1 102 ? 12.361 3.126 -9.976 1.00 88.62 102 THR A N 1
ATOM 777 C CA . THR A 1 102 ? 11.993 4.540 -10.096 1.00 88.62 102 THR A CA 1
ATOM 778 C C . THR A 1 102 ? 13.155 5.395 -10.600 1.00 88.62 102 THR A C 1
ATOM 780 O O . THR A 1 102 ? 12.920 6.322 -11.370 1.00 88.62 102 THR A O 1
ATOM 783 N N . THR A 1 103 ? 14.388 5.086 -10.190 1.00 89.00 103 THR A N 1
ATOM 784 C CA . THR A 1 103 ? 15.568 5.959 -10.333 1.00 89.00 103 THR A CA 1
ATOM 785 C C . THR A 1 103 ? 16.614 5.423 -11.312 1.00 89.00 103 THR A C 1
ATOM 787 O O . THR A 1 103 ? 17.731 5.934 -11.356 1.00 89.00 103 THR A O 1
ATOM 790 N N . GLY A 1 104 ? 16.278 4.398 -12.099 1.00 88.25 104 GLY A N 1
ATOM 791 C CA . GLY A 1 104 ? 17.168 3.843 -13.127 1.00 88.25 104 GLY A CA 1
ATOM 792 C C . GLY A 1 104 ? 17.411 2.336 -13.044 1.00 88.25 104 GLY A C 1
ATOM 793 O O . GLY A 1 104 ? 18.183 1.825 -13.847 1.00 88.25 104 GLY A O 1
ATOM 794 N N . GLY A 1 105 ? 16.758 1.616 -12.124 1.00 93.00 105 GLY A N 1
ATOM 795 C CA . GLY A 1 105 ? 16.809 0.148 -12.084 1.00 93.00 105 GLY A CA 1
ATOM 796 C C . GLY A 1 105 ? 18.085 -0.409 -11.455 1.00 93.00 105 GLY A C 1
ATOM 797 O O . GLY A 1 105 ? 18.511 -1.515 -11.781 1.00 93.00 105 GLY A O 1
ATOM 798 N N . GLN A 1 106 ? 18.715 0.355 -10.561 1.00 95.50 106 GLN A N 1
ATOM 799 C CA . GLN A 1 106 ? 19.867 -0.109 -9.796 1.00 95.50 106 GLN A CA 1
ATOM 800 C C . GLN A 1 106 ? 19.470 -1.327 -8.955 1.00 95.50 106 GLN A C 1
ATOM 802 O O . GLN A 1 106 ? 18.429 -1.308 -8.299 1.00 95.50 106 GLN A O 1
ATOM 807 N N . LYS A 1 107 ? 20.300 -2.374 -8.973 1.00 96.56 107 LYS A N 1
ATOM 808 C CA . LYS A 1 107 ? 20.058 -3.595 -8.196 1.00 96.56 107 LYS A CA 1
ATOM 809 C C . LYS A 1 107 ? 20.137 -3.319 -6.698 1.00 96.56 107 LYS A C 1
ATOM 811 O O . LYS A 1 107 ? 21.002 -2.568 -6.250 1.00 96.56 107 LYS A O 1
ATOM 816 N N . LEU A 1 108 ? 19.266 -3.980 -5.950 1.00 95.88 108 LEU A N 1
ATOM 817 C CA . LEU A 1 108 ? 19.229 -3.940 -4.496 1.00 95.88 108 LEU A CA 1
ATOM 818 C C . LEU A 1 108 ? 19.946 -5.148 -3.887 1.00 95.88 108 LEU A C 1
ATOM 820 O O . LEU A 1 108 ? 19.944 -6.227 -4.488 1.00 95.88 108 LEU A O 1
ATOM 824 N N . PRO A 1 109 ? 20.543 -5.003 -2.691 1.00 95.00 109 PRO A N 1
ATOM 825 C CA . PRO A 1 109 ? 20.812 -6.160 -1.852 1.00 95.00 109 PRO A CA 1
ATOM 826 C C . PRO A 1 109 ? 19.488 -6.791 -1.398 1.00 95.00 109 PRO A C 1
ATOM 828 O O . PRO A 1 109 ? 18.459 -6.124 -1.336 1.00 95.00 109 PRO A O 1
ATOM 831 N N . SER A 1 110 ? 19.507 -8.072 -1.042 1.00 91.56 110 SER A N 1
ATOM 832 C CA . SER A 1 110 ? 18.349 -8.706 -0.407 1.00 91.56 110 SER A CA 1
ATOM 833 C C . SER A 1 110 ? 18.125 -8.155 1.003 1.00 91.56 110 SER A C 1
ATOM 835 O O . SER A 1 110 ? 19.074 -7.743 1.677 1.00 91.56 110 SER A O 1
ATOM 837 N N . LEU A 1 111 ? 16.876 -8.201 1.475 1.00 93.25 111 LEU A N 1
ATOM 838 C CA . LEU A 1 111 ? 16.567 -7.930 2.878 1.00 93.25 111 LEU A CA 1
ATOM 839 C C . LEU A 1 111 ? 17.358 -8.897 3.781 1.00 93.25 111 LEU A C 1
ATOM 841 O O . LEU A 1 111 ? 17.380 -10.100 3.509 1.00 93.25 111 LEU A O 1
ATOM 845 N N . PRO A 1 112 ? 18.004 -8.403 4.853 1.00 89.56 112 PRO A N 1
ATOM 846 C CA . PRO A 1 112 ? 18.903 -9.217 5.675 1.00 89.56 112 PRO A CA 1
ATOM 847 C C . PRO A 1 112 ? 18.165 -10.271 6.511 1.00 89.56 112 PRO A C 1
ATOM 849 O O . PRO A 1 112 ? 18.744 -11.283 6.898 1.00 89.56 112 PRO A O 1
ATOM 852 N N . VAL A 1 113 ? 16.887 -10.031 6.803 1.00 92.69 113 VAL A N 1
ATOM 853 C CA . VAL A 1 113 ? 15.988 -10.934 7.521 1.00 92.69 113 VAL A CA 1
ATOM 854 C C . VAL A 1 113 ? 14.573 -10.706 7.003 1.00 92.69 113 VAL A C 1
ATOM 856 O O . VAL A 1 113 ? 14.239 -9.596 6.599 1.00 92.69 113 VAL A O 1
ATOM 859 N N . ILE A 1 114 ? 13.738 -11.744 7.016 1.00 96.25 114 ILE A N 1
ATOM 860 C CA . ILE A 1 114 ? 12.308 -11.637 6.707 1.00 96.25 114 ILE A CA 1
ATOM 861 C C . ILE A 1 114 ? 11.544 -12.229 7.898 1.00 96.25 114 ILE A C 1
ATOM 863 O O . ILE A 1 114 ? 11.395 -13.449 7.994 1.00 96.25 114 ILE A O 1
ATOM 867 N N . PRO A 1 115 ? 11.129 -11.393 8.863 1.00 96.69 115 PRO A N 1
ATOM 868 C CA . PRO A 1 115 ? 10.327 -11.826 9.999 1.00 96.69 115 PRO A CA 1
ATOM 869 C C . PRO A 1 115 ? 8.960 -12.349 9.552 1.00 96.69 115 PRO A C 1
ATOM 871 O O . PRO A 1 115 ? 8.434 -11.925 8.528 1.00 96.69 115 PRO A O 1
ATOM 874 N N . SER A 1 116 ? 8.331 -13.207 10.358 1.00 96.62 116 SER A N 1
ATOM 875 C CA . SER A 1 116 ? 7.030 -13.816 10.029 1.00 96.62 116 SER A CA 1
ATOM 876 C C . SER A 1 116 ? 5.880 -12.816 9.848 1.00 96.62 116 SER A C 1
ATOM 878 O O . SER A 1 116 ? 4.896 -13.133 9.186 1.00 96.62 116 SER A O 1
ATOM 880 N N . TRP A 1 117 ? 5.991 -11.617 10.425 1.00 97.06 117 TRP A N 1
ATOM 881 C CA . TRP A 1 117 ? 5.016 -10.532 10.277 1.00 97.06 117 TRP A CA 1
ATOM 882 C C . TRP A 1 117 ? 5.225 -9.689 9.008 1.00 97.06 117 TRP A C 1
ATOM 884 O O . TRP A 1 117 ? 4.350 -8.900 8.656 1.00 97.06 117 TRP A O 1
ATOM 894 N N . CYS A 1 118 ? 6.359 -9.839 8.316 1.00 98.00 118 CYS A N 1
ATOM 895 C CA . CYS A 1 118 ? 6.646 -9.157 7.059 1.00 98.00 118 CYS A CA 1
ATOM 896 C C . CYS A 1 118 ? 6.194 -10.035 5.889 1.00 98.00 118 CYS A C 1
ATOM 898 O O . CYS A 1 118 ? 6.746 -11.111 5.647 1.00 98.00 118 CYS A O 1
ATOM 900 N N . LYS A 1 119 ? 5.186 -9.577 5.143 1.00 98.25 119 LYS A N 1
ATOM 901 C CA . LYS A 1 119 ? 4.695 -10.279 3.956 1.00 98.25 119 LYS A CA 1
ATOM 902 C C . LYS A 1 119 ? 5.488 -9.821 2.737 1.00 98.25 119 LYS A C 1
ATOM 904 O O . LYS A 1 119 ? 5.137 -8.840 2.082 1.00 98.25 119 LYS A O 1
ATOM 909 N N . LEU A 1 120 ? 6.575 -10.531 2.448 1.00 97.69 120 LEU A N 1
ATOM 910 C CA . LEU A 1 120 ? 7.363 -10.307 1.240 1.00 97.69 120 LEU A CA 1
ATOM 911 C C . LEU A 1 120 ? 6.621 -10.864 0.016 1.00 97.69 120 LEU A C 1
ATOM 913 O O . LEU A 1 120 ? 6.283 -12.046 -0.033 1.00 97.69 120 LEU A O 1
ATOM 917 N N . MET A 1 121 ? 6.383 -10.008 -0.971 1.00 97.81 121 MET A N 1
ATOM 918 C CA . MET A 1 121 ? 5.599 -10.279 -2.171 1.00 97.81 121 MET A CA 1
ATOM 919 C C . MET A 1 121 ? 6.492 -10.124 -3.408 1.00 97.81 121 MET A C 1
ATOM 921 O O . MET A 1 121 ? 6.694 -9.001 -3.872 1.00 97.81 121 MET A O 1
ATOM 925 N N . PRO A 1 122 ? 7.022 -11.221 -3.974 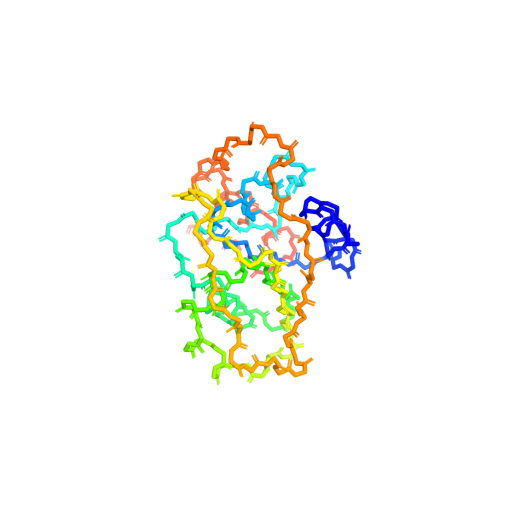1.00 96.81 122 PRO A N 1
ATOM 926 C CA . PRO A 1 122 ? 7.806 -11.154 -5.200 1.00 96.81 122 PRO A CA 1
ATOM 927 C C . PRO A 1 122 ? 6.962 -10.640 -6.372 1.00 96.81 122 PRO A C 1
ATOM 929 O O . PRO A 1 122 ? 5.908 -11.208 -6.687 1.00 96.81 122 PRO A O 1
ATOM 932 N N . VAL A 1 123 ? 7.433 -9.590 -7.041 1.00 96.81 123 VAL A N 1
ATOM 933 C CA . VAL A 1 123 ? 6.776 -8.987 -8.206 1.00 96.81 123 VAL A CA 1
ATOM 934 C C . VAL A 1 123 ? 7.724 -8.925 -9.396 1.00 96.81 123 VAL A C 1
ATOM 936 O O . VAL A 1 123 ? 8.941 -8.818 -9.254 1.00 96.81 123 VAL A O 1
ATOM 939 N N . LEU A 1 124 ? 7.161 -9.004 -10.601 1.00 94.50 124 LEU A N 1
ATOM 940 C CA . LEU A 1 124 ? 7.954 -8.858 -11.820 1.00 94.50 124 LEU A CA 1
ATOM 941 C C . LEU A 1 124 ? 8.585 -7.453 -11.885 1.00 94.50 124 LEU A C 1
ATOM 943 O O . LEU A 1 124 ? 7.869 -6.471 -11.661 1.00 94.50 124 LEU A O 1
ATOM 947 N N . PRO A 1 125 ? 9.880 -7.335 -12.240 1.00 91.31 125 PRO A N 1
ATOM 948 C CA . PRO A 1 125 ? 10.461 -6.057 -12.618 1.00 91.31 125 PRO A CA 1
ATOM 949 C C . PRO A 1 125 ? 9.710 -5.471 -13.814 1.00 91.31 125 PRO A C 1
ATOM 951 O O . PRO A 1 125 ? 9.285 -6.189 -14.722 1.00 91.31 125 PRO A O 1
ATOM 954 N N . GLY A 1 126 ? 9.572 -4.158 -13.825 1.00 86.50 126 GLY A N 1
ATOM 955 C CA . GLY A 1 126 ? 8.991 -3.390 -14.904 1.00 86.50 126 GLY A CA 1
ATOM 956 C C . GLY A 1 126 ? 8.009 -2.339 -14.407 1.00 86.50 126 GLY A C 1
ATOM 957 O O . GLY A 1 126 ? 7.478 -2.378 -13.291 1.00 86.50 126 GLY A O 1
ATOM 958 N N . LYS A 1 127 ? 7.738 -1.391 -15.303 1.00 83.12 127 LYS A N 1
ATOM 959 C CA . LYS A 1 127 ? 6.645 -0.425 -15.178 1.00 83.12 127 LYS A CA 1
ATOM 960 C C . LYS A 1 127 ? 5.471 -0.951 -15.987 1.00 83.12 127 LYS A C 1
ATOM 962 O O . LYS A 1 127 ? 5.650 -1.256 -17.165 1.00 83.12 127 LYS A O 1
ATOM 967 N N . ALA A 1 128 ? 4.288 -1.031 -15.388 1.00 79.06 128 ALA A N 1
ATOM 968 C CA . ALA A 1 128 ? 3.100 -1.482 -16.114 1.00 79.06 128 ALA A CA 1
ATOM 969 C C . ALA A 1 128 ? 2.661 -0.466 -17.187 1.00 79.06 128 ALA A C 1
ATOM 971 O O . ALA A 1 128 ? 2.156 -0.845 -18.240 1.00 79.06 128 ALA A O 1
ATOM 972 N N . ALA A 1 129 ? 2.883 0.827 -16.932 1.00 80.75 129 ALA A N 1
ATOM 973 C CA . ALA A 1 129 ? 2.623 1.923 -17.861 1.00 80.75 129 ALA A CA 1
ATOM 974 C C . ALA A 1 129 ? 3.453 3.168 -17.493 1.00 80.75 129 ALA A C 1
ATOM 976 O O . ALA A 1 129 ? 4.145 3.205 -16.472 1.00 80.75 129 ALA A O 1
ATOM 977 N N . ALA A 1 130 ? 3.353 4.224 -18.305 1.00 85.12 130 ALA A N 1
ATOM 978 C CA . ALA A 1 130 ? 3.802 5.559 -17.918 1.00 85.12 130 ALA A CA 1
ATOM 979 C C . ALA A 1 130 ? 2.842 6.143 -16.864 1.00 85.12 130 ALA A C 1
ATOM 981 O O . ALA A 1 130 ? 1.876 6.825 -17.194 1.00 85.12 130 ALA A O 1
ATOM 982 N N . THR A 1 131 ? 3.090 5.842 -15.590 1.00 89.50 131 THR A N 1
ATOM 983 C CA . THR A 1 131 ? 2.258 6.322 -14.480 1.00 89.50 131 THR A CA 1
ATOM 984 C C . THR A 1 131 ? 2.734 7.691 -13.981 1.00 89.50 131 THR A C 1
ATOM 986 O O . THR A 1 131 ? 3.922 7.814 -13.648 1.00 89.50 131 THR A O 1
ATOM 989 N N . PRO A 1 132 ? 1.851 8.704 -13.888 1.00 92.38 132 PRO A N 1
ATOM 990 C CA . PRO A 1 132 ? 2.196 10.015 -13.345 1.00 92.38 132 PRO A CA 1
ATOM 991 C C . PRO A 1 132 ? 2.443 9.943 -11.833 1.00 92.38 132 PRO A C 1
ATOM 993 O O . PRO A 1 132 ? 2.266 8.902 -11.197 1.00 92.38 132 PRO A O 1
ATOM 996 N N . ASN A 1 133 ? 2.845 11.068 -11.242 1.00 91.88 133 ASN A N 1
ATOM 997 C CA . ASN A 1 133 ? 2.793 11.206 -9.790 1.00 91.88 133 ASN A CA 1
ATOM 998 C C . ASN A 1 133 ? 1.329 11.113 -9.300 1.00 91.88 133 ASN A C 1
ATOM 1000 O O . ASN A 1 133 ? 0.423 11.489 -10.049 1.00 91.88 133 ASN A O 1
ATOM 1004 N N . PRO A 1 134 ? 1.089 10.625 -8.068 1.00 93.44 134 PRO A N 1
ATOM 1005 C CA . PRO A 1 134 ? -0.218 10.672 -7.420 1.00 93.44 134 PRO A CA 1
ATOM 1006 C C . PRO A 1 134 ? -0.793 12.094 -7.341 1.00 93.44 134 PRO A C 1
ATOM 1008 O O . PRO A 1 134 ? -0.065 13.063 -7.587 1.00 93.44 134 PRO A O 1
ATOM 1011 N N . PRO A 1 135 ? -2.081 12.223 -6.965 1.00 93.50 135 PRO A N 1
ATOM 1012 C CA . PRO A 1 135 ? -2.726 13.516 -6.759 1.00 93.50 135 PRO A CA 1
ATOM 1013 C C . PRO A 1 135 ? -1.958 14.430 -5.795 1.00 93.50 135 PRO A C 1
ATOM 1015 O O . PRO A 1 135 ? -1.089 13.984 -5.041 1.00 93.50 135 PRO A O 1
ATOM 1018 N N . LEU A 1 136 ? -2.287 15.723 -5.808 1.00 92.88 136 LEU A N 1
ATOM 1019 C CA . LEU A 1 136 ? -1.637 16.694 -4.931 1.00 92.88 136 LEU A CA 1
ATOM 1020 C C . LEU A 1 136 ? -1.850 16.341 -3.445 1.00 92.88 136 LEU A C 1
ATOM 1022 O O . LEU A 1 136 ? -2.896 15.784 -3.099 1.00 92.88 136 LEU A O 1
ATOM 1026 N N . PRO A 1 137 ? -0.904 16.695 -2.551 1.00 90.31 137 PRO A N 1
ATOM 1027 C CA . PRO A 1 137 ? -1.025 16.407 -1.123 1.00 90.31 137 PRO A CA 1
ATOM 1028 C C . PRO A 1 137 ? -2.352 16.862 -0.510 1.00 90.31 137 PRO A C 1
ATOM 1030 O O . PRO A 1 137 ? -2.947 16.098 0.240 1.00 90.31 137 PRO A O 1
ATOM 1033 N N . ASP A 1 138 ? -2.857 18.042 -0.882 1.00 92.81 138 ASP A N 1
ATOM 1034 C CA . ASP A 1 138 ? -4.136 18.555 -0.374 1.00 92.81 138 ASP A CA 1
ATOM 1035 C C . ASP A 1 138 ? -5.330 17.705 -0.831 1.00 92.81 138 ASP A C 1
ATOM 1037 O O . ASP A 1 138 ? -6.251 17.459 -0.055 1.00 92.81 138 ASP A O 1
ATOM 1041 N N . GLU A 1 139 ? -5.317 17.203 -2.071 1.00 93.44 139 GLU A N 1
ATOM 1042 C CA . GLU A 1 139 ? -6.365 16.303 -2.571 1.00 93.44 139 GLU A CA 1
ATOM 1043 C C . GLU A 1 139 ? -6.364 14.978 -1.805 1.00 93.44 139 GLU A C 1
ATOM 1045 O O . GLU A 1 139 ? -7.418 14.514 -1.365 1.00 93.44 139 GLU A O 1
ATOM 1050 N N . ILE A 1 140 ? -5.176 14.392 -1.614 1.00 92.25 140 ILE A N 1
ATOM 1051 C CA . ILE A 1 140 ? -4.998 13.152 -0.850 1.00 92.25 140 ILE A CA 1
ATOM 1052 C C . ILE A 1 140 ? -5.458 13.369 0.593 1.00 92.25 140 ILE A C 1
ATOM 1054 O O . ILE A 1 140 ? -6.248 12.585 1.115 1.00 92.25 140 ILE A O 1
ATOM 1058 N N . TRP A 1 141 ? -4.998 14.446 1.227 1.00 90.62 141 TRP A N 1
ATOM 1059 C CA . TRP A 1 141 ? -5.309 14.773 2.613 1.00 90.62 141 TRP A CA 1
ATOM 1060 C C . TRP A 1 141 ? -6.809 14.965 2.834 1.00 90.62 141 TRP A C 1
ATOM 1062 O O . TRP A 1 141 ? -7.376 14.371 3.752 1.00 90.62 141 TRP A O 1
ATOM 1072 N N . ASN A 1 142 ? -7.471 15.727 1.963 1.00 93.56 142 ASN A N 1
ATOM 1073 C CA . ASN A 1 142 ? -8.909 15.964 2.052 1.00 93.56 142 ASN A CA 1
ATOM 1074 C C . ASN A 1 142 ? -9.710 14.663 1.899 1.00 93.56 142 ASN A C 1
ATOM 1076 O O . ASN A 1 142 ? -10.610 14.408 2.703 1.00 93.56 142 ASN A O 1
ATOM 1080 N N . ALA A 1 143 ? -9.356 13.816 0.925 1.00 93.31 143 ALA A N 1
ATOM 1081 C CA . ALA A 1 143 ? -10.000 12.517 0.734 1.00 93.31 143 ALA A CA 1
ATOM 1082 C C . ALA A 1 143 ? -9.811 11.601 1.957 1.00 93.31 143 ALA A C 1
ATOM 1084 O O . ALA A 1 143 ? -10.780 11.015 2.443 1.00 93.31 143 ALA A O 1
ATOM 1085 N N . CYS A 1 144 ? -8.593 11.549 2.508 1.00 91.00 144 CYS A N 1
ATOM 1086 C CA . CYS A 1 144 ? -8.274 10.757 3.697 1.00 91.00 144 CYS A CA 1
ATOM 1087 C C . CYS A 1 144 ? -9.062 11.215 4.921 1.00 91.00 144 CYS A C 1
ATOM 1089 O O . CYS A 1 144 ? -9.674 10.399 5.608 1.00 91.00 144 CYS A O 1
ATOM 1091 N N . GLN A 1 145 ? -9.073 12.522 5.198 1.00 90.75 145 GLN A N 1
ATOM 1092 C CA . GLN A 1 145 ? -9.819 13.066 6.327 1.00 90.75 145 GLN A CA 1
ATOM 1093 C C . GLN A 1 145 ? -11.316 12.805 6.189 1.00 90.75 145 GLN A C 1
ATOM 1095 O O . GLN A 1 145 ? -11.970 12.449 7.168 1.00 90.75 145 GLN A O 1
ATOM 1100 N N . GLN A 1 146 ? -11.867 12.973 4.985 1.00 93.44 146 GLN A N 1
ATOM 1101 C CA . GLN A 1 146 ? -13.273 12.689 4.731 1.00 93.44 146 GLN A CA 1
ATOM 1102 C C . GLN A 1 146 ? -13.588 11.209 4.974 1.00 93.44 146 GLN A C 1
ATOM 1104 O O . GLN A 1 146 ? -14.571 10.904 5.647 1.00 93.44 146 GLN A O 1
ATOM 1109 N N . TRP A 1 147 ? -12.744 10.294 4.488 1.00 94.44 147 TRP A N 1
ATOM 1110 C CA . TRP A 1 147 ? -12.921 8.864 4.726 1.00 94.44 147 TRP A CA 1
ATOM 1111 C C . TRP A 1 147 ? -12.870 8.533 6.223 1.00 94.44 147 TRP A C 1
ATOM 1113 O O . TRP A 1 147 ? -13.798 7.912 6.737 1.00 94.44 147 TRP A O 1
ATOM 1123 N N . LEU A 1 148 ? -11.859 9.021 6.946 1.00 92.12 148 LEU A N 1
ATOM 1124 C CA . LEU A 1 148 ? -11.709 8.787 8.386 1.00 92.12 148 LEU A CA 1
ATOM 1125 C C . LEU A 1 148 ? -12.894 9.342 9.199 1.00 92.12 148 LEU A C 1
ATOM 1127 O O . LEU A 1 148 ? -13.368 8.668 10.112 1.00 92.12 148 LEU A O 1
ATOM 1131 N N . ARG A 1 149 ? -13.429 10.524 8.854 1.00 91.88 149 ARG A N 1
ATOM 1132 C CA . ARG A 1 149 ? -14.636 11.087 9.496 1.00 91.88 149 ARG A CA 1
ATOM 1133 C C . ARG A 1 149 ? -15.879 10.247 9.221 1.00 91.88 149 ARG A C 1
ATOM 1135 O O . ARG A 1 149 ? -16.610 9.917 10.153 1.00 91.88 149 ARG A O 1
ATOM 1142 N N . ASN A 1 150 ? -16.093 9.846 7.966 1.00 92.38 150 ASN A N 1
ATOM 1143 C CA . ASN A 1 150 ? -17.242 9.019 7.581 1.00 92.38 150 ASN A CA 1
ATOM 1144 C C . ASN A 1 150 ? -17.270 7.675 8.330 1.00 92.38 150 ASN A C 1
ATOM 1146 O O . ASN A 1 150 ? -18.347 7.140 8.585 1.00 92.38 150 ASN A O 1
ATOM 1150 N N . HIS A 1 151 ? -16.100 7.170 8.729 1.00 90.44 151 HIS A N 1
ATOM 1151 C CA . HIS A 1 151 ? -15.943 5.926 9.486 1.00 90.44 151 HIS A CA 1
ATOM 1152 C C . HIS A 1 151 ? -15.722 6.151 10.994 1.00 90.44 151 HIS A C 1
ATOM 1154 O O . HIS A 1 151 ? -15.462 5.201 11.723 1.00 90.44 151 HIS A O 1
ATOM 1160 N N . ARG A 1 152 ? -15.893 7.391 11.485 1.00 88.50 152 ARG A N 1
ATOM 1161 C CA . ARG A 1 152 ? -15.798 7.779 12.908 1.00 88.50 152 ARG A CA 1
ATOM 1162 C C . ARG A 1 152 ? -14.426 7.539 13.553 1.00 88.50 152 ARG A C 1
ATOM 1164 O O . ARG A 1 152 ? -14.338 7.352 14.763 1.00 88.50 152 ARG A O 1
ATOM 1171 N N . TYR A 1 153 ? -13.361 7.589 12.757 1.00 87.75 153 TYR A N 1
ATOM 1172 C CA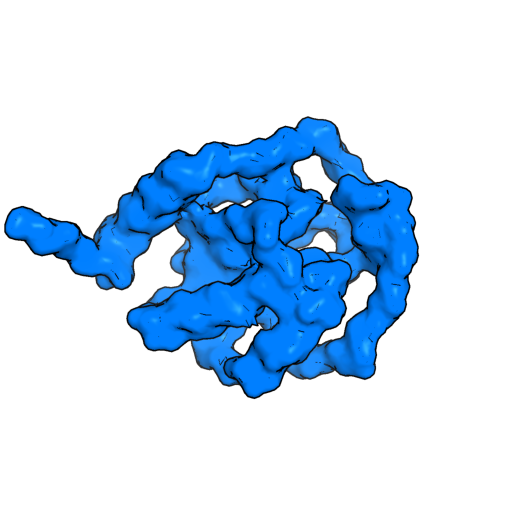 . TYR A 1 153 ? -11.972 7.534 13.227 1.00 87.75 153 TYR A CA 1
ATOM 1173 C C . TYR A 1 153 ? -11.359 8.920 13.471 1.00 87.75 153 TYR A C 1
ATOM 1175 O O . TYR A 1 153 ? -10.312 9.035 14.101 1.00 87.75 153 TYR A O 1
ATOM 1183 N N . LEU A 1 154 ? -12.013 9.976 12.984 1.00 83.81 154 LEU A N 1
ATOM 1184 C CA . LEU A 1 154 ? -11.700 11.369 13.291 1.00 83.81 154 LEU A CA 1
ATOM 1185 C C . LEU A 1 154 ? -12.960 12.056 13.813 1.00 83.81 154 LEU A C 1
ATOM 1187 O O . LEU A 1 154 ? -14.027 11.926 13.210 1.00 83.81 154 LEU A O 1
ATOM 1191 N N . GLU A 1 155 ? -12.821 12.809 14.902 1.00 76.44 155 GLU A N 1
ATOM 1192 C CA . GLU A 1 155 ? -13.875 13.704 15.380 1.00 76.44 155 GLU A CA 1
ATOM 1193 C C . GLU A 1 155 ? -14.120 14.841 14.373 1.00 76.44 155 GLU A C 1
ATOM 1195 O O . GLU A 1 155 ? -13.260 15.178 13.543 1.00 76.44 155 GLU A O 1
ATOM 1200 N N . GLU A 1 156 ? -15.310 15.442 14.422 1.00 65.88 156 GLU A N 1
ATOM 1201 C CA . GLU A 1 156 ? -15.544 16.671 13.667 1.00 65.88 156 GLU A CA 1
ATOM 1202 C C . GLU A 1 156 ? -14.636 17.786 14.202 1.00 65.88 156 GLU A C 1
ATOM 1204 O O . GLU A 1 156 ? -14.436 17.879 15.416 1.00 65.88 156 GLU A O 1
ATOM 1209 N N . PRO A 1 157 ? -14.067 18.636 13.327 1.00 58.25 157 PRO A N 1
ATOM 1210 C CA . PRO A 1 157 ? -13.278 19.767 13.790 1.00 58.25 157 PRO A CA 1
ATOM 1211 C C . PRO A 1 157 ? -14.124 20.619 14.743 1.00 58.25 157 PRO A C 1
ATOM 1213 O O . PRO A 1 157 ? -15.280 20.929 14.442 1.00 58.25 157 PRO A O 1
ATOM 1216 N N . ALA A 1 158 ? -13.551 20.983 15.894 1.00 52.84 158 ALA A N 1
ATOM 1217 C CA . ALA A 1 158 ? -14.187 21.918 16.813 1.00 52.84 158 ALA A CA 1
ATOM 1218 C C . ALA A 1 158 ? -14.544 23.201 16.042 1.00 52.84 158 ALA A C 1
ATOM 1220 O O . ALA A 1 158 ? -13.690 23.761 15.350 1.00 52.84 158 ALA A O 1
ATOM 1221 N N . LYS A 1 159 ? -15.821 23.590 16.108 1.00 42.56 159 LYS A N 1
ATOM 1222 C CA . LYS A 1 159 ? -16.344 24.811 15.482 1.00 42.56 159 LYS A CA 1
ATOM 1223 C C . LYS A 1 159 ? -15.700 26.065 16.054 1.00 42.56 159 LYS A C 1
ATOM 1225 O O . LYS A 1 159 ? -15.462 26.084 17.282 1.00 42.56 159 LYS A O 1
#

InterPro domains:
  IPR011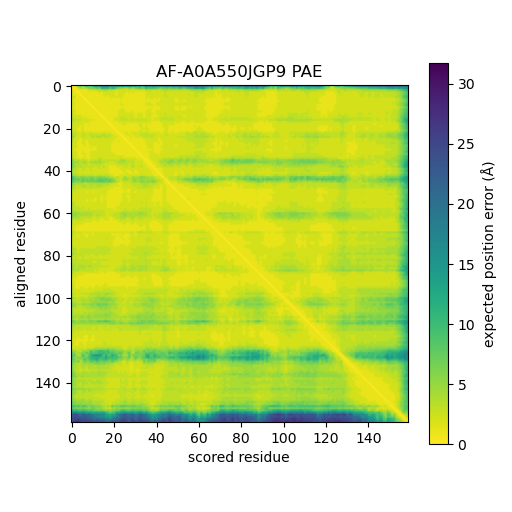766 Thiamine pyrophosphate enzyme, TPP-binding [PF02775] (35-109)
  IPR029061 Thiamin diphosphate-binding fold [SSF52518] (8-114)
  IPR051818 Thiamine pyrophosphate-dependent decarboxylase [PTHR42818] (4-107)

Secondary structure (DSSP, 8-state):
-B-HHHHHHHHHHH-TT-EEEEETTHHHHHHHHHS--SSEEEETT-TT-HHHHHHHHHHH-TTS-EEEEEEHHHHHHTGGGGGG---TTEEEEEEE-SEETTTT-EEPPPPS---TTEEEEEB-SS-SS---PPSPHHHHHHHHHHHHHHTTSSPPPP-

Nearest PDB structures (foldseek):
  9iz4-assembly3_L  TM=9.231E-01  e=3.287E-11  Bacillus spizizenii ATCC 6633 = JCM 2499
  9iz3-assembly1_D  TM=7.800E-01  e=5.025E-09  Bacillus spizizenii ATCC 6633 = JCM 2499
  9iz3-assembly1_B  TM=7.875E-01  e=8.474E-09  Bacillus spizizenii ATCC 6633 = JCM 2499
  5b46-assembly1_B-2  TM=5.575E-01  e=6.011E-04  Sulfurisphaera tokodaii str. 7
  5b47-assembly1_B-2  TM=6.305E-01  e=2.370E-03  Sulfurisphaera tokodaii str. 7

Solvent-accessible surface area (backbone atoms only — not comparable to full-atom values): 8958 Å² total; per-residue (Å²): 118,48,47,59,62,61,48,50,50,54,53,46,69,76,41,77,84,36,41,35,29,24,14,30,54,59,55,23,15,41,38,48,69,80,56,72,62,50,48,38,49,65,35,72,89,38,76,25,41,32,60,49,52,38,51,52,51,28,68,77,34,70,89,45,44,28,36,24,42,32,35,43,68,28,50,65,68,18,52,76,49,54,76,71,57,84,49,98,40,52,46,42,35,31,43,34,54,55,44,44,63,74,84,76,49,51,76,49,80,78,75,95,71,82,55,93,74,51,46,76,40,66,27,48,75,79,72,96,61,96,61,58,79,54,78,56,69,69,59,41,48,51,38,30,52,50,45,33,39,77,70,68,75,38,81,79,77,85,127

pLDDT: mean 93.51, std 7.75, range [42.56, 98.81]

Organism: NCBI:txid38815

Mean predicted aligned error: 3.66 Å

Sequence (159 aa):
MNNRPDTIRAILDAHPDAFVVFSNGLTSREAAYFHRENRCIYLLHAMGEALAVGVGLSQACSSLEIVVIEGDGNALMGLAAWSLMPVPNLYYYVLDNGSYETTGGQKLPSLPVIPSWCKLMPVLPGKAAATPNPPLPDEIWNACQQWLRNHRYLEEPAK

Foldseek 3Di:
DAALLVVVVVVCVVPVQAQEEEEAFLRQQSCQVNPNDLRYDYHHPQQLCRLVVQLVLCVLFVPHAYEYEYEQRSVVVNVVSCVSDDDPRYAAEYEYQQAPLRPPTHGHDGDPDADPRYHYHYHHDDRPDPGDHHDDPVVSVVSNVVSCVVVVVDDDPDD

Radius of gyration: 15.12 Å; Cα contacts (8 Å, |Δi|>4): 277; chains: 1; bounding box: 38×39×36 Å